Protein AF-A0A7C5D4U1-F1 (afdb_monomer_lite)

pLDDT: mean 77.28, std 17.02, range [39.75, 97.81]

Structure (mmCIF, N/CA/C/O backbone):
data_AF-A0A7C5D4U1-F1
#
_entry.id   AF-A0A7C5D4U1-F1
#
loop_
_atom_site.group_PDB
_atom_site.id
_atom_site.type_symbol
_atom_site.label_atom_id
_atom_site.label_alt_id
_atom_site.label_comp_id
_atom_site.label_asym_id
_atom_site.label_entity_id
_atom_site.label_seq_id
_atom_site.pdbx_PDB_ins_code
_atom_site.Cartn_x
_atom_site.Cartn_y
_atom_site.Cartn_z
_atom_site.occupancy
_atom_site.B_iso_or_equiv
_atom_site.auth_seq_id
_atom_site.auth_comp_id
_atom_site.auth_asym_id
_atom_site.auth_atom_id
_atom_site.pdbx_PDB_model_num
ATOM 1 N N . MET A 1 1 ? 43.099 53.009 41.467 1.00 44.59 1 MET A N 1
ATOM 2 C CA . MET A 1 1 ? 42.660 52.939 40.054 1.00 44.59 1 MET A CA 1
ATOM 3 C C . MET A 1 1 ? 41.703 51.767 39.925 1.00 44.59 1 MET A C 1
ATOM 5 O O . MET A 1 1 ? 42.123 50.622 40.039 1.00 44.59 1 MET A O 1
ATOM 9 N N . ASN A 1 2 ? 40.409 52.071 39.836 1.00 39.75 2 ASN A N 1
ATOM 10 C CA . ASN A 1 2 ? 39.321 51.109 39.999 1.00 39.75 2 ASN A CA 1
ATOM 11 C C . ASN A 1 2 ? 39.020 50.381 38.684 1.00 39.75 2 ASN A C 1
ATOM 13 O O . ASN A 1 2 ? 38.924 51.000 37.628 1.00 39.75 2 ASN A O 1
ATOM 17 N N . LYS A 1 3 ? 38.881 49.056 38.777 1.00 56.94 3 LYS A N 1
ATOM 18 C CA . LYS A 1 3 ? 38.522 48.146 37.686 1.00 56.94 3 LYS A CA 1
ATOM 19 C C . LYS A 1 3 ? 37.009 48.209 37.466 1.00 56.94 3 LYS A C 1
ATOM 21 O O . LYS A 1 3 ? 36.261 47.941 38.400 1.00 56.94 3 LYS A O 1
ATOM 26 N N . ILE A 1 4 ? 36.562 48.508 36.247 1.00 56.12 4 ILE A N 1
ATOM 27 C CA . ILE A 1 4 ? 35.160 48.328 35.847 1.00 56.12 4 ILE A CA 1
ATOM 28 C C . ILE A 1 4 ? 35.129 47.302 34.721 1.00 56.12 4 ILE A C 1
ATOM 30 O O . ILE A 1 4 ? 35.433 47.581 33.564 1.00 56.12 4 ILE A O 1
ATOM 34 N N . VAL A 1 5 ? 34.794 46.085 35.129 1.00 56.16 5 VAL A N 1
ATOM 35 C CA . VAL A 1 5 ? 34.468 44.941 34.290 1.00 56.16 5 VAL A CA 1
ATOM 36 C C . VAL A 1 5 ? 33.067 45.171 33.718 1.00 56.16 5 VAL A C 1
ATOM 38 O O . VAL A 1 5 ? 32.127 45.385 34.479 1.00 56.16 5 VAL A O 1
ATOM 41 N N . LYS A 1 6 ? 32.911 45.128 32.392 1.00 63.81 6 LYS A N 1
ATOM 42 C CA . LYS A 1 6 ? 31.601 45.1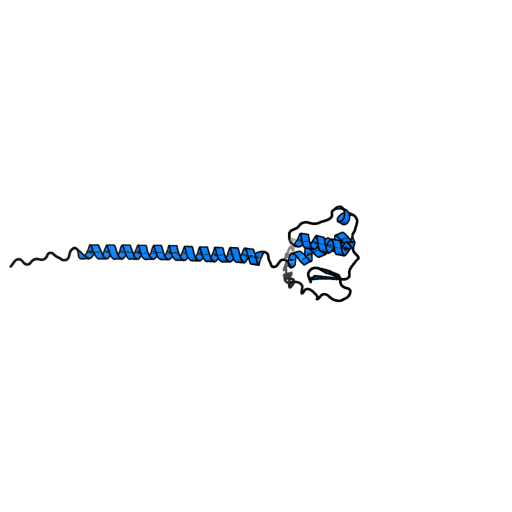67 31.726 1.00 63.81 6 LYS A CA 1
ATOM 43 C C . LYS A 1 6 ? 31.265 43.769 31.204 1.00 63.81 6 LYS A C 1
ATOM 45 O O . LYS A 1 6 ? 31.684 43.400 30.114 1.00 63.81 6 LYS A O 1
ATOM 50 N N . TYR A 1 7 ? 30.529 43.002 32.005 1.00 61.81 7 TYR A N 1
ATOM 51 C CA . TYR A 1 7 ? 29.745 41.850 31.552 1.00 6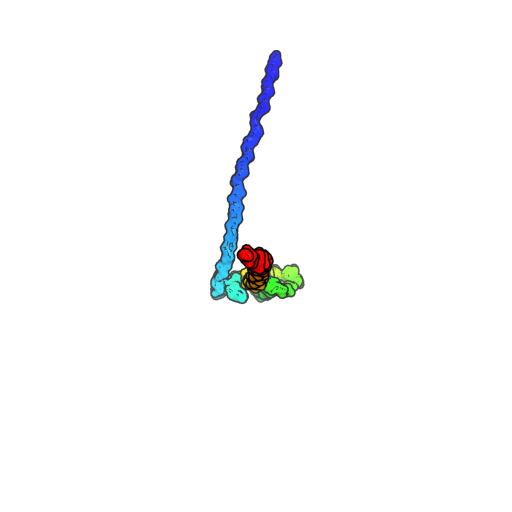1.81 7 TYR A CA 1
ATOM 52 C C . TYR A 1 7 ? 28.281 42.273 31.504 1.00 61.81 7 TYR A C 1
ATOM 54 O O . TYR A 1 7 ? 27.787 42.809 32.492 1.00 61.81 7 TYR A O 1
ATOM 62 N N . THR A 1 8 ? 27.627 42.076 30.362 1.00 52.94 8 THR A N 1
ATOM 63 C CA . THR A 1 8 ? 26.169 42.076 30.089 1.00 52.94 8 THR A CA 1
ATOM 64 C C . THR A 1 8 ? 26.061 42.133 28.554 1.00 52.94 8 THR A C 1
ATOM 66 O O . THR A 1 8 ? 26.739 42.940 27.936 1.00 52.94 8 THR A O 1
ATOM 69 N N . LEU A 1 9 ? 25.354 41.276 27.823 1.00 52.66 9 LEU A N 1
ATOM 70 C CA . LEU A 1 9 ? 24.079 40.627 28.081 1.00 52.66 9 LEU A CA 1
ATOM 71 C C . LEU A 1 9 ? 23.988 39.320 27.274 1.00 52.66 9 LEU A C 1
ATOM 73 O O . LEU A 1 9 ? 24.286 39.283 26.082 1.00 52.66 9 LEU A O 1
ATOM 77 N N . PHE A 1 10 ? 23.528 38.271 27.947 1.00 53.69 10 PHE A N 1
ATOM 78 C CA . PHE A 1 10 ? 22.986 37.059 27.346 1.00 53.69 10 PHE A CA 1
ATOM 79 C C . PHE A 1 10 ? 21.555 37.302 26.833 1.00 53.69 10 PHE A C 1
ATOM 81 O O . PHE A 1 10 ? 20.796 38.050 27.441 1.00 53.69 10 PHE A O 1
ATOM 88 N N . SER A 1 11 ? 21.186 36.507 25.823 1.00 57.00 11 SER A N 1
ATOM 89 C CA . SER A 1 11 ? 19.834 36.008 25.522 1.00 57.00 11 SER A CA 1
ATOM 90 C C . SER A 1 11 ? 18.856 36.907 24.755 1.00 57.00 11 SER A C 1
ATOM 92 O O . SER A 1 11 ? 18.118 37.698 25.333 1.00 57.00 11 SER A O 1
ATOM 94 N N . VAL A 1 12 ? 18.726 36.623 23.453 1.00 55.91 12 VAL A N 1
ATOM 95 C CA . VAL A 1 12 ? 17.414 36.564 22.790 1.00 55.91 12 VAL A CA 1
ATOM 96 C C . VAL A 1 12 ? 17.363 35.275 21.965 1.00 55.91 12 VAL A C 1
ATOM 98 O O . VAL A 1 12 ? 17.736 35.242 20.797 1.00 55.91 12 VAL A O 1
ATOM 101 N N . ILE A 1 13 ? 16.924 34.188 22.598 1.00 64.75 13 ILE A N 1
ATOM 102 C CA . ILE A 1 13 ? 16.353 33.038 21.893 1.00 64.75 13 ILE A CA 1
ATOM 103 C C . ILE A 1 13 ? 14.841 33.265 21.896 1.00 64.75 13 ILE A C 1
ATOM 105 O O . ILE A 1 13 ? 14.199 33.110 22.930 1.00 64.75 13 ILE A O 1
ATOM 109 N N . ALA A 1 14 ? 14.270 33.629 20.750 1.00 60.28 14 ALA A N 1
ATOM 110 C CA . ALA A 1 14 ? 12.829 33.569 20.527 1.00 60.28 14 ALA A CA 1
ATOM 111 C C . ALA A 1 14 ? 12.572 32.639 19.339 1.00 60.28 14 ALA A C 1
ATOM 113 O O . ALA A 1 14 ? 12.667 33.008 18.171 1.00 60.28 14 ALA A O 1
ATOM 114 N N . ILE A 1 15 ? 12.320 31.382 19.691 1.00 64.12 15 ILE A N 1
ATOM 115 C CA . ILE A 1 15 ? 11.919 30.288 18.815 1.00 64.12 15 ILE A CA 1
ATOM 116 C C . ILE A 1 15 ? 10.597 30.676 18.150 1.00 64.12 15 ILE A C 1
ATOM 118 O O . ILE A 1 15 ? 9.583 30.860 18.816 1.00 64.12 15 ILE A O 1
ATOM 122 N N . SER A 1 16 ? 10.589 30.796 16.828 1.00 59.12 16 SER A N 1
ATOM 123 C CA . SER A 1 16 ? 9.358 30.875 16.041 1.00 59.12 16 SER A CA 1
ATOM 124 C C . SER A 1 16 ? 9.537 30.081 14.763 1.00 59.12 16 SER A C 1
ATOM 126 O O . SER A 1 16 ? 9.724 30.621 13.680 1.00 59.12 16 SER A O 1
ATOM 128 N N . VAL A 1 17 ? 9.479 28.759 14.905 1.00 62.19 17 VAL A N 1
ATOM 129 C CA . VAL A 1 17 ? 9.204 27.869 13.778 1.00 62.19 17 VAL A CA 1
ATOM 130 C C . VAL A 1 17 ? 8.077 26.934 14.198 1.00 62.19 17 VAL A C 1
ATOM 132 O O . VAL A 1 17 ? 8.263 25.736 14.387 1.00 62.19 17 VAL A O 1
ATOM 135 N N . ILE A 1 18 ? 6.876 27.494 14.376 1.00 66.00 18 ILE A N 1
ATOM 136 C CA . ILE A 1 18 ? 5.645 26.695 14.347 1.00 66.00 18 ILE A CA 1
ATOM 137 C C . ILE A 1 18 ? 5.422 26.326 12.876 1.00 66.00 18 ILE A C 1
ATOM 139 O O . ILE A 1 18 ? 4.605 26.907 12.167 1.00 66.00 18 ILE A O 1
ATOM 143 N N . GLY A 1 19 ? 6.228 25.383 12.389 1.00 63.28 19 GLY A N 1
ATOM 144 C CA . GLY A 1 19 ? 5.985 24.687 11.138 1.00 63.28 19 GLY A CA 1
ATOM 145 C C . GLY A 1 19 ? 4.800 23.757 11.345 1.00 63.28 19 GLY A C 1
ATOM 146 O O . GLY A 1 19 ? 4.972 22.586 11.679 1.00 63.28 19 GLY A O 1
ATOM 147 N N . GLY A 1 20 ? 3.588 24.290 11.195 1.00 60.12 20 GLY A N 1
ATOM 148 C CA . GLY A 1 20 ? 2.377 23.484 11.160 1.00 60.12 20 GLY A CA 1
ATOM 149 C C . GLY A 1 20 ? 2.485 22.468 10.026 1.00 60.12 20 GLY A C 1
ATOM 150 O O . GLY A 1 20 ? 2.482 22.833 8.850 1.00 60.12 20 GLY A O 1
ATOM 151 N N . CYS A 1 21 ? 2.594 21.184 10.369 1.00 67.38 21 CYS A N 1
ATOM 152 C CA . CYS A 1 21 ? 2.459 20.105 9.402 1.00 67.38 21 CYS A CA 1
ATOM 153 C C . CYS A 1 21 ? 1.031 20.153 8.846 1.00 67.38 21 CYS A C 1
ATOM 155 O O . CYS A 1 21 ? 0.093 19.668 9.479 1.00 67.38 21 CYS A O 1
ATOM 157 N N . SER A 1 22 ? 0.858 20.760 7.669 1.00 60.94 22 SER A N 1
ATOM 158 C CA . SER A 1 22 ? -0.387 20.657 6.911 1.00 60.94 22 SER A CA 1
ATOM 159 C C . SER A 1 22 ? -0.663 19.175 6.684 1.00 60.94 22 SER A C 1
ATOM 161 O O . SER A 1 22 ? 0.136 18.481 6.046 1.00 60.94 22 SER A O 1
ATOM 163 N N . ARG A 1 23 ? -1.767 18.669 7.250 1.00 53.03 23 ARG A N 1
ATOM 164 C CA . ARG A 1 23 ? -2.253 17.317 6.967 1.00 53.03 23 ARG A CA 1
ATOM 165 C C . ARG A 1 23 ? -2.393 17.224 5.452 1.00 53.03 23 ARG A C 1
ATOM 167 O O . ARG A 1 23 ? -3.184 17.961 4.872 1.00 53.03 23 ARG A O 1
ATOM 174 N N . ARG A 1 24 ? -1.582 16.374 4.811 1.00 53.88 24 ARG A N 1
ATOM 175 C CA . ARG A 1 24 ? -1.707 16.090 3.380 1.00 53.88 24 ARG A CA 1
ATOM 176 C C . ARG A 1 24 ? -3.117 15.560 3.168 1.00 53.88 24 ARG A C 1
ATOM 178 O O . ARG A 1 24 ? -3.410 14.435 3.567 1.00 53.88 24 ARG A O 1
ATOM 185 N N . SER A 1 25 ? -3.979 16.401 2.607 1.00 51.22 25 SER A N 1
ATOM 186 C CA . SER A 1 25 ? -5.297 16.029 2.116 1.00 51.22 25 SER A CA 1
ATOM 187 C C . SER A 1 25 ? -5.132 14.747 1.312 1.00 51.22 25 SER A C 1
ATOM 189 O O . SER A 1 25 ? -4.282 14.698 0.417 1.00 51.22 25 SER A O 1
ATOM 191 N N . GLY A 1 26 ? -5.861 13.700 1.711 1.00 49.66 26 GLY A N 1
ATOM 192 C CA . GLY A 1 26 ? -5.813 12.383 1.088 1.00 49.66 26 GLY A CA 1
ATOM 193 C C . GLY A 1 26 ? -5.817 12.545 -0.423 1.00 49.66 26 GLY A C 1
ATOM 194 O O . GLY A 1 26 ? -6.683 13.231 -0.967 1.00 49.66 26 GLY A O 1
ATOM 195 N N . GLY A 1 27 ? -4.766 12.021 -1.057 1.00 52.59 27 GLY A N 1
ATOM 196 C CA . GLY A 1 27 ? -4.470 12.271 -2.457 1.00 52.59 27 GLY A CA 1
ATOM 197 C C . GLY A 1 27 ? -5.694 11.963 -3.300 1.00 52.59 27 GLY A C 1
ATOM 198 O O . GLY A 1 27 ? -6.100 10.808 -3.397 1.00 52.59 27 GLY A O 1
ATOM 199 N N . LEU A 1 28 ? -6.270 13.010 -3.888 1.00 54.22 28 LEU A N 1
ATOM 200 C CA . LEU A 1 28 ? -7.308 12.892 -4.893 1.00 54.22 28 LEU A CA 1
ATOM 201 C C . LEU A 1 28 ? -6.718 12.007 -5.994 1.00 54.22 28 LEU A C 1
ATOM 203 O O . LEU A 1 28 ? -5.773 12.413 -6.675 1.00 54.22 28 LEU A O 1
ATOM 207 N N . SER A 1 29 ? -7.178 10.760 -6.089 1.00 63.28 29 SER A N 1
ATOM 208 C CA . SER A 1 29 ? -6.710 9.813 -7.092 1.00 63.28 29 SER A CA 1
ATOM 209 C C . SER A 1 29 ? -6.977 10.442 -8.449 1.00 63.28 29 SER A C 1
ATOM 211 O O . SER A 1 29 ? -8.124 10.535 -8.883 1.00 63.28 29 SER A O 1
ATOM 213 N N . THR A 1 30 ? -5.919 10.930 -9.100 1.00 74.62 30 THR A N 1
ATOM 214 C CA . THR A 1 30 ? -6.017 11.450 -10.460 1.00 74.62 30 THR A CA 1
ATOM 215 C C . THR A 1 30 ? -6.711 10.385 -11.304 1.00 74.62 30 THR A C 1
ATOM 217 O O . THR A 1 30 ? -6.312 9.216 -11.221 1.00 74.62 30 THR A O 1
ATOM 220 N N . PRO A 1 31 ? -7.753 10.742 -12.075 1.00 83.81 31 PRO A N 1
ATOM 221 C CA . PRO A 1 31 ? -8.485 9.767 -12.862 1.00 83.81 31 PRO A CA 1
ATOM 222 C C . PRO A 1 31 ? -7.535 9.015 -13.798 1.00 83.81 31 PRO A C 1
ATOM 224 O O . PRO A 1 31 ? -6.489 9.525 -14.213 1.00 83.81 31 PRO A O 1
ATOM 227 N N . CYS A 1 32 ? -7.892 7.773 -14.110 1.00 89.62 32 CYS A N 1
ATOM 228 C CA . CYS A 1 32 ? -7.153 6.974 -15.074 1.00 89.62 32 CYS A CA 1
ATOM 229 C C . CYS A 1 32 ? -7.274 7.600 -16.462 1.00 89.62 32 CYS A C 1
ATOM 231 O O . CYS A 1 32 ? -8.354 7.623 -17.044 1.00 89.62 32 CYS A O 1
ATOM 233 N N . GLN A 1 33 ? -6.159 8.128 -16.963 1.00 88.50 33 GLN A N 1
ATOM 234 C CA . GLN A 1 33 ? -6.066 8.754 -18.278 1.00 88.50 33 GLN A CA 1
ATOM 235 C C . GLN A 1 33 ? -5.407 7.799 -19.288 1.00 88.50 33 GLN A C 1
ATOM 237 O O . GLN A 1 33 ? -4.579 6.972 -18.891 1.00 88.50 33 GLN A O 1
ATOM 242 N N . PRO A 1 34 ? -5.729 7.913 -20.591 1.00 87.50 34 PRO A N 1
ATOM 243 C CA . PRO A 1 34 ? -5.018 7.194 -21.647 1.00 87.50 34 PRO A CA 1
ATOM 244 C C . PRO A 1 34 ? -3.500 7.429 -21.575 1.00 87.50 34 PRO A C 1
ATOM 246 O O . PRO A 1 34 ? -3.054 8.551 -21.349 1.00 87.50 34 PRO A O 1
ATOM 249 N N . GLY A 1 35 ? -2.704 6.370 -21.752 1.00 85.81 35 GLY A N 1
ATOM 250 C CA . GLY A 1 35 ? -1.234 6.424 -21.668 1.00 85.81 35 GLY A CA 1
ATOM 251 C C . GLY A 1 35 ? -0.650 6.313 -20.252 1.00 85.81 35 GLY A C 1
ATOM 252 O O . GLY A 1 35 ? 0.567 6.208 -20.103 1.00 85.81 35 GLY A O 1
ATOM 253 N N . MET A 1 36 ? -1.490 6.278 -19.214 1.00 90.50 36 MET A N 1
ATOM 254 C CA . MET A 1 36 ? -1.070 6.028 -17.833 1.00 90.50 36 MET A CA 1
ATOM 255 C C . MET A 1 36 ? -1.312 4.568 -17.440 1.00 90.50 36 MET A C 1
ATOM 257 O O . MET A 1 36 ? -2.277 3.940 -17.876 1.00 90.50 36 MET A O 1
ATOM 261 N N . TYR A 1 37 ? -0.457 4.029 -16.574 1.00 94.31 37 TYR A N 1
ATOM 262 C CA . TYR A 1 37 ? -0.678 2.736 -15.947 1.00 94.31 37 TYR A CA 1
ATOM 263 C C . TYR A 1 37 ? -1.629 2.880 -14.763 1.00 94.31 37 TYR A C 1
ATOM 265 O O . TYR A 1 37 ? -1.374 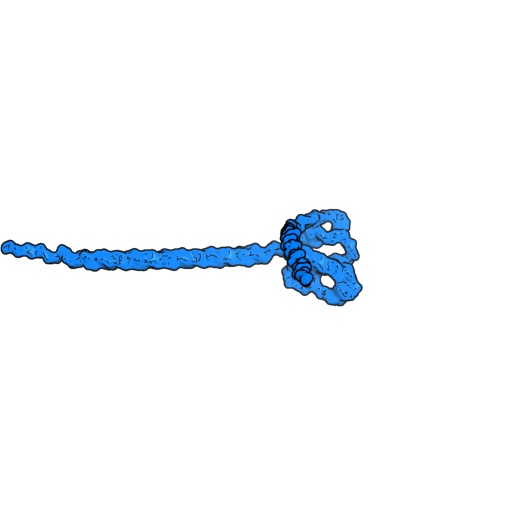3.621 -13.807 1.00 94.31 37 TYR A O 1
ATOM 273 N N . CYS A 1 38 ? -2.718 2.124 -14.825 1.00 93.31 38 CYS A N 1
ATOM 274 C CA . CYS A 1 38 ? -3.720 2.075 -13.781 1.00 93.31 38 CYS A CA 1
ATOM 275 C C . CYS A 1 38 ? -3.889 0.667 -13.234 1.00 93.31 38 CYS A C 1
ATOM 277 O O . CYS A 1 38 ? -4.010 -0.299 -13.983 1.00 93.31 38 CYS A O 1
ATOM 279 N N . TYR A 1 39 ? -3.975 0.572 -11.911 1.00 93.12 39 TYR A N 1
ATOM 280 C CA . TYR A 1 39 ? -4.266 -0.672 -11.213 1.00 93.12 39 TYR A CA 1
ATOM 281 C C . TYR A 1 39 ? -5.247 -0.390 -10.074 1.00 93.12 39 TYR A C 1
ATOM 283 O O . TYR A 1 39 ? -5.068 0.572 -9.334 1.00 93.12 39 TYR A O 1
ATOM 291 N N . LYS A 1 40 ? -6.331 -1.174 -9.977 1.00 89.31 40 LYS A N 1
ATOM 292 C CA . LYS A 1 40 ? -7.422 -0.974 -8.998 1.00 89.31 40 LYS A CA 1
ATOM 293 C C . LYS A 1 40 ? -7.969 0.465 -8.944 1.00 89.31 40 LYS A C 1
ATOM 295 O O . LYS A 1 40 ? -8.226 1.000 -7.876 1.00 89.31 40 LYS A O 1
ATOM 300 N N . LYS A 1 41 ? -8.161 1.099 -10.110 1.00 88.12 41 LYS A N 1
ATOM 301 C CA . LYS A 1 41 ? -8.617 2.504 -10.250 1.00 88.12 41 LYS A CA 1
ATOM 302 C C . LYS A 1 41 ? -7.653 3.554 -9.658 1.00 88.12 41 LYS A C 1
ATOM 304 O O . LYS A 1 41 ? -8.017 4.722 -9.557 1.00 88.12 41 LYS A O 1
ATOM 309 N N . ILE A 1 42 ? -6.422 3.169 -9.315 1.00 88.56 42 ILE A N 1
ATOM 310 C CA . ILE A 1 42 ? -5.349 4.080 -8.910 1.00 88.56 42 ILE A CA 1
ATOM 311 C C . ILE A 1 42 ? -4.451 4.350 -10.111 1.00 88.56 42 ILE A C 1
ATOM 313 O O . ILE A 1 42 ? -3.976 3.420 -10.765 1.00 88.56 42 ILE A O 1
ATOM 317 N N . ASN A 1 43 ? -4.172 5.627 -10.360 1.00 92.38 43 ASN A N 1
ATOM 318 C CA . ASN A 1 43 ? -3.209 6.062 -11.361 1.00 92.38 43 ASN A CA 1
ATOM 319 C C . ASN A 1 43 ? -1.776 6.028 -10.792 1.00 92.38 43 ASN A C 1
ATOM 321 O O . ASN A 1 43 ? -1.467 6.679 -9.783 1.00 92.38 43 ASN A O 1
ATOM 325 N N . PHE A 1 44 ? -0.895 5.269 -11.446 1.00 92.50 44 PHE A N 1
ATOM 326 C CA . PHE A 1 44 ? 0.520 5.106 -11.091 1.00 92.50 44 PHE A CA 1
ATOM 327 C C . PHE A 1 44 ? 1.473 5.939 -11.963 1.00 92.50 44 PHE A C 1
ATOM 329 O O . PHE A 1 44 ? 2.684 5.885 -11.754 1.00 92.50 44 PHE A O 1
ATOM 336 N N . GLY A 1 45 ? 0.939 6.761 -12.868 1.00 91.94 45 GLY A N 1
ATOM 337 C CA . GLY A 1 45 ? 1.696 7.537 -13.848 1.00 91.94 45 GLY A CA 1
ATOM 338 C C . GLY A 1 45 ? 1.989 6.730 -15.112 1.00 91.94 45 GLY A C 1
ATOM 339 O O . GLY A 1 45 ? 1.362 5.704 -15.360 1.00 91.94 45 GLY A O 1
ATOM 340 N N . ALA A 1 46 ? 2.938 7.187 -15.925 1.00 91.25 46 ALA A N 1
ATOM 341 C CA . ALA A 1 46 ? 3.331 6.484 -17.144 1.00 91.25 46 ALA A CA 1
ATOM 342 C C . ALA A 1 46 ? 3.891 5.082 -16.827 1.00 91.25 46 ALA A C 1
ATOM 344 O O . ALA A 1 46 ? 4.668 4.920 -15.880 1.00 91.25 46 ALA A O 1
ATOM 345 N N . SER A 1 47 ? 3.520 4.073 -17.627 1.00 86.44 47 SER A N 1
ATOM 346 C CA . SER A 1 47 ? 4.112 2.735 -17.497 1.00 86.44 47 SER A CA 1
ATOM 347 C C . SER A 1 47 ? 5.608 2.795 -17.806 1.00 86.44 47 SER A C 1
ATOM 349 O O . SER A 1 47 ? 6.018 3.341 -18.830 1.00 86.44 47 SER A O 1
ATOM 351 N N . LYS A 1 48 ? 6.426 2.198 -16.935 1.00 92.00 48 LYS A N 1
ATOM 352 C CA . LYS A 1 48 ? 7.873 2.014 -17.148 1.00 92.00 48 LYS A CA 1
ATOM 353 C C . LYS A 1 48 ? 8.207 0.605 -17.660 1.00 92.00 48 LYS A C 1
ATOM 355 O O . LYS A 1 48 ? 9.340 0.149 -17.536 1.00 92.00 48 LYS A O 1
ATOM 360 N N . GLY A 1 49 ? 7.211 -0.103 -18.199 1.00 94.94 49 GLY A N 1
ATOM 361 C CA . GLY A 1 49 ? 7.332 -1.465 -18.718 1.00 94.94 49 GLY A CA 1
ATOM 362 C C . GLY A 1 49 ? 6.793 -2.543 -17.772 1.00 94.94 49 GLY A C 1
ATOM 363 O O . GLY A 1 49 ? 6.446 -2.287 -16.619 1.00 94.94 49 GLY A O 1
ATOM 364 N N . LYS A 1 50 ? 6.751 -3.788 -18.267 1.00 96.75 50 LYS A N 1
ATOM 365 C CA . LYS A 1 50 ? 6.094 -4.931 -17.598 1.00 96.75 50 LYS A CA 1
ATOM 366 C C . LYS A 1 50 ? 6.588 -5.184 -16.173 1.00 96.75 50 LYS A C 1
ATOM 368 O O . LYS A 1 50 ? 5.801 -5.566 -15.311 1.00 96.75 50 LYS A O 1
ATOM 373 N N . SER A 1 51 ? 7.877 -4.964 -15.932 1.00 97.38 51 SER A N 1
ATOM 374 C CA . SER A 1 51 ? 8.486 -5.159 -14.617 1.00 97.38 51 SER A CA 1
ATOM 375 C C . SER A 1 51 ? 7.971 -4.159 -13.579 1.00 97.38 51 SER A C 1
ATOM 377 O O . SER A 1 51 ? 7.594 -4.544 -12.475 1.00 97.38 51 SER A O 1
ATOM 379 N N . PHE A 1 52 ? 7.832 -2.886 -13.966 1.00 97.38 52 PHE A N 1
ATOM 380 C CA . PHE A 1 52 ? 7.210 -1.865 -13.123 1.00 97.38 52 PHE A CA 1
ATOM 381 C C . PHE A 1 52 ? 5.756 -2.204 -12.806 1.00 97.38 52 PHE A C 1
ATOM 383 O O . PHE A 1 52 ? 5.340 -2.142 -11.653 1.00 97.38 52 PHE A O 1
ATOM 390 N N . GLU A 1 53 ? 4.989 -2.612 -13.816 1.00 97.00 53 GLU A N 1
ATOM 391 C CA . GLU A 1 53 ? 3.587 -2.993 -13.641 1.00 97.00 53 GLU A CA 1
ATOM 392 C C . GLU A 1 53 ? 3.426 -4.190 -12.699 1.00 97.00 53 GLU A C 1
ATOM 394 O O . GLU A 1 53 ? 2.520 -4.199 -11.862 1.00 97.00 53 GLU A O 1
ATOM 399 N N . GLN A 1 54 ? 4.319 -5.180 -12.810 1.00 97.50 54 GLN A N 1
ATOM 400 C CA . GLN A 1 54 ? 4.376 -6.324 -11.905 1.00 97.50 54 GLN A CA 1
ATOM 401 C C . GLN A 1 54 ? 4.723 -5.887 -10.481 1.00 97.50 54 GLN A C 1
ATOM 403 O O . GLN A 1 54 ? 4.005 -6.251 -9.551 1.00 97.50 54 GLN A O 1
ATOM 408 N N . GLY A 1 55 ? 5.739 -5.035 -10.329 1.00 97.50 55 GLY A N 1
ATOM 409 C CA . GLY A 1 55 ? 6.081 -4.409 -9.057 1.00 97.50 55 GLY A CA 1
ATOM 410 C C . GLY A 1 55 ? 4.869 -3.730 -8.427 1.00 97.50 55 GLY A C 1
ATOM 411 O O . GLY A 1 55 ? 4.542 -4.017 -7.283 1.00 97.50 55 GLY A O 1
ATOM 412 N N . VAL A 1 56 ? 4.130 -2.905 -9.176 1.00 97.19 56 VAL A N 1
ATOM 413 C CA . VAL A 1 56 ? 2.916 -2.236 -8.674 1.00 97.19 56 VAL A CA 1
ATOM 414 C C . VAL A 1 56 ? 1.867 -3.237 -8.189 1.00 97.19 56 VAL A C 1
ATOM 416 O O . VAL A 1 56 ? 1.313 -3.046 -7.107 1.00 97.19 56 VAL A O 1
ATOM 419 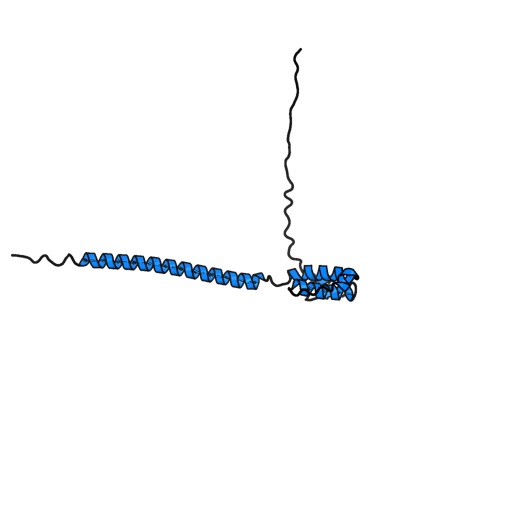N N . ARG A 1 57 ? 1.595 -4.306 -8.949 1.00 96.69 57 ARG A N 1
ATOM 420 C CA . ARG A 1 57 ? 0.613 -5.331 -8.548 1.00 96.69 57 ARG A CA 1
ATOM 421 C C . ARG A 1 57 ? 1.003 -5.998 -7.233 1.00 96.69 57 ARG A C 1
ATOM 423 O O . ARG A 1 57 ? 0.163 -6.127 -6.342 1.00 96.69 57 ARG A O 1
ATOM 430 N N . ASP A 1 58 ? 2.267 -6.378 -7.113 1.00 97.25 58 ASP A N 1
ATOM 431 C CA . ASP A 1 58 ? 2.824 -7.048 -5.940 1.00 97.25 58 ASP A CA 1
ATOM 432 C C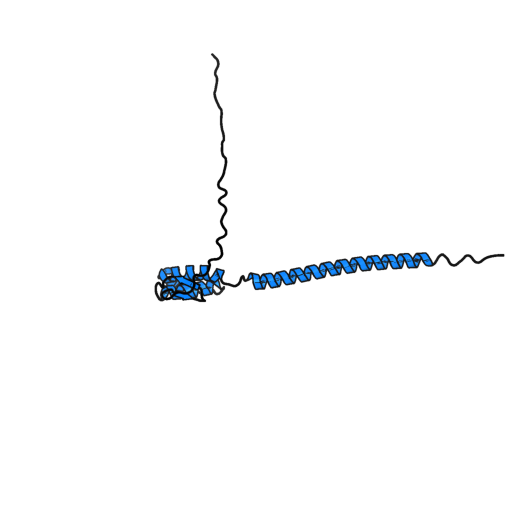 . ASP A 1 58 ? 2.907 -6.117 -4.721 1.00 97.25 58 ASP A C 1
ATOM 434 O O . ASP A 1 58 ? 2.582 -6.497 -3.592 1.00 97.25 58 ASP A O 1
ATOM 438 N N . GLY A 1 59 ? 3.283 -4.861 -4.950 1.00 96.38 59 GLY A N 1
ATOM 439 C CA . GLY A 1 59 ? 3.257 -3.814 -3.939 1.00 96.38 59 GLY A CA 1
ATOM 440 C C . GLY A 1 59 ? 1.845 -3.597 -3.410 1.00 96.38 59 GLY A C 1
ATOM 441 O O . GLY A 1 59 ? 1.641 -3.550 -2.201 1.00 96.38 59 GLY A O 1
ATOM 442 N N . CYS A 1 60 ? 0.849 -3.532 -4.295 1.00 94.81 60 CYS A N 1
ATOM 443 C CA . CYS A 1 60 ? -0.538 -3.339 -3.892 1.00 94.81 60 CYS A CA 1
ATOM 444 C C . CYS A 1 60 ? -1.114 -4.503 -3.091 1.00 94.81 60 CYS A C 1
ATOM 446 O O . CYS A 1 60 ? -1.727 -4.256 -2.059 1.00 94.81 60 CYS A O 1
ATOM 448 N N . LYS A 1 61 ? -0.860 -5.753 -3.497 1.00 93.19 61 LYS A N 1
ATOM 449 C CA . LYS A 1 61 ? -1.217 -6.931 -2.686 1.00 93.19 61 LYS A CA 1
ATOM 450 C C . LYS A 1 61 ? -0.602 -6.855 -1.287 1.00 93.19 61 LYS A C 1
ATOM 452 O O . LYS A 1 61 ? -1.283 -7.116 -0.301 1.00 93.19 61 LYS A O 1
ATOM 457 N N . THR A 1 62 ? 0.652 -6.404 -1.203 1.00 93.38 62 THR A N 1
ATOM 458 C CA . THR A 1 62 ? 1.332 -6.202 0.084 1.00 93.38 62 THR A CA 1
ATOM 459 C C . THR A 1 62 ? 0.671 -5.097 0.905 1.00 93.38 62 THR A C 1
ATOM 461 O O . THR A 1 62 ? 0.498 -5.250 2.109 1.00 93.38 62 THR A O 1
ATOM 464 N N . GLY A 1 63 ? 0.253 -4.004 0.260 1.00 88.69 63 GLY A N 1
ATOM 465 C CA . GLY A 1 63 ? -0.487 -2.916 0.905 1.00 88.69 63 GLY A CA 1
ATOM 466 C C . GLY A 1 63 ? -1.854 -3.348 1.435 1.00 88.69 63 GLY A C 1
ATOM 467 O O . GLY A 1 63 ? -2.359 -2.721 2.356 1.00 88.69 63 GLY A O 1
ATOM 468 N N . GLU A 1 64 ? -2.408 -4.431 0.888 1.00 87.38 64 GLU A N 1
ATOM 469 C CA . GLU A 1 64 ? -3.671 -5.059 1.291 1.00 87.38 64 GLU A CA 1
ATOM 470 C C . GLU A 1 64 ? -3.497 -6.163 2.347 1.00 87.38 64 GLU A C 1
ATOM 472 O O . GLU A 1 64 ? -4.460 -6.836 2.698 1.00 87.38 64 GLU A O 1
ATOM 477 N N . GLY A 1 65 ? -2.275 -6.370 2.847 1.00 85.50 65 GLY A N 1
ATOM 478 C CA . GLY A 1 65 ? -1.969 -7.361 3.882 1.00 85.50 65 GLY A CA 1
ATOM 479 C C . GLY A 1 65 ? -1.420 -8.693 3.364 1.00 85.50 65 GLY A C 1
ATOM 480 O O . GLY A 1 65 ? -1.012 -9.530 4.166 1.00 85.50 65 GLY A O 1
ATOM 481 N N . VAL A 1 66 ? -1.326 -8.900 2.045 1.00 88.19 66 VAL A N 1
ATOM 482 C CA . VAL A 1 66 ? -0.743 -10.118 1.456 1.00 88.19 66 VAL A CA 1
ATOM 483 C C . VAL A 1 66 ? 0.661 -9.816 0.947 1.00 88.19 66 VAL A C 1
ATOM 485 O O . VAL A 1 66 ? 0.836 -9.287 -0.148 1.00 88.19 66 VAL A O 1
ATOM 488 N N . PHE A 1 67 ? 1.686 -10.144 1.735 1.00 89.12 67 PHE A N 1
ATOM 489 C CA . PHE A 1 67 ? 3.073 -9.875 1.352 1.00 89.12 67 PHE A CA 1
ATOM 490 C C . PHE A 1 67 ? 3.485 -10.683 0.112 1.00 89.12 67 PHE A C 1
ATOM 492 O O . PHE A 1 67 ? 3.611 -11.904 0.168 1.00 89.12 67 PHE A O 1
ATOM 499 N N . THR A 1 68 ? 3.729 -9.998 -1.008 1.00 91.62 68 THR A N 1
ATOM 500 C CA . THR A 1 68 ? 4.084 -10.632 -2.292 1.00 91.62 68 THR A CA 1
ATOM 501 C C . THR A 1 68 ? 5.290 -9.975 -2.958 1.00 91.62 68 THR A C 1
ATOM 503 O O . THR A 1 68 ? 5.274 -9.717 -4.156 1.00 91.62 68 THR A O 1
ATOM 506 N N . LYS A 1 69 ? 6.341 -9.650 -2.200 1.00 92.81 69 LYS A N 1
ATOM 507 C CA . LYS A 1 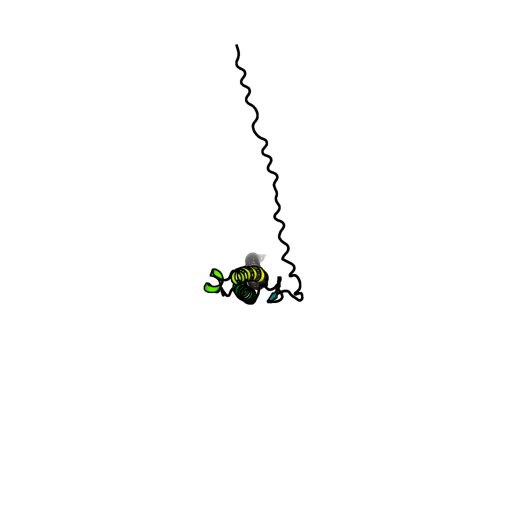69 ? 7.573 -9.087 -2.772 1.00 92.81 69 LYS A CA 1
ATOM 508 C C . LYS A 1 69 ? 8.445 -10.183 -3.391 1.00 92.81 69 LYS A C 1
ATOM 510 O O . LYS A 1 69 ? 8.903 -11.077 -2.685 1.00 92.81 69 LYS A O 1
ATOM 515 N N . ASP A 1 70 ? 8.754 -10.062 -4.677 1.00 94.31 70 ASP A N 1
ATOM 516 C CA . ASP A 1 70 ? 9.798 -10.856 -5.322 1.00 94.31 70 ASP A CA 1
ATOM 517 C C . ASP A 1 70 ? 11.175 -10.290 -4.945 1.00 94.31 70 ASP A C 1
ATOM 519 O O . ASP A 1 70 ? 11.602 -9.230 -5.417 1.00 94.31 70 ASP A O 1
ATOM 523 N N . TYR A 1 71 ? 11.878 -11.005 -4.067 1.00 94.19 71 TYR A N 1
ATOM 524 C CA . TYR A 1 71 ? 13.203 -10.612 -3.597 1.00 94.19 71 TYR A CA 1
ATOM 525 C C . TYR A 1 71 ? 14.247 -10.593 -4.716 1.00 94.19 71 TYR A C 1
ATOM 527 O O . TYR A 1 71 ? 15.076 -9.680 -4.737 1.00 94.19 71 TYR A O 1
ATOM 535 N N . TYR A 1 72 ? 14.182 -11.534 -5.662 1.00 95.94 72 TYR A N 1
ATOM 536 C CA . TYR A 1 72 ? 15.110 -11.604 -6.789 1.00 95.94 72 TYR A CA 1
ATOM 537 C C . TYR A 1 72 ? 14.971 -10.357 -7.661 1.00 95.94 72 TYR A C 1
ATOM 539 O O . TYR A 1 72 ? 15.957 -9.656 -7.906 1.00 95.94 72 TYR A O 1
ATOM 547 N N . SER A 1 73 ? 13.739 -10.051 -8.072 1.00 93.50 73 SER A N 1
ATOM 548 C CA . SER A 1 73 ? 13.450 -8.899 -8.927 1.00 93.50 73 SER A CA 1
ATOM 549 C C . SER A 1 73 ? 13.710 -7.585 -8.194 1.00 93.50 73 SER A C 1
ATOM 551 O O . SER A 1 73 ? 14.286 -6.666 -8.768 1.00 93.50 73 SER A O 1
ATOM 553 N N . SER A 1 74 ? 13.410 -7.509 -6.893 1.00 92.31 74 SER A N 1
ATOM 554 C CA . SER A 1 74 ? 13.654 -6.298 -6.100 1.00 92.31 74 SER A CA 1
ATOM 555 C C . SER A 1 74 ? 15.126 -5.911 -5.940 1.00 92.31 74 SER A C 1
ATOM 557 O O . SER A 1 74 ? 15.402 -4.747 -5.668 1.00 92.31 74 SER A O 1
ATOM 559 N N . GLY A 1 75 ? 16.057 -6.859 -6.093 1.00 93.31 75 GLY A N 1
ATOM 560 C CA . GLY A 1 75 ? 17.496 -6.594 -6.015 1.00 93.31 75 GLY A CA 1
ATOM 561 C C . GLY A 1 75 ? 18.162 -6.315 -7.364 1.00 93.31 75 GLY A C 1
ATOM 562 O O . GLY A 1 75 ? 19.278 -5.806 -7.386 1.00 93.31 75 GLY A O 1
ATOM 563 N N . ARG A 1 76 ? 17.514 -6.664 -8.484 1.00 95.75 76 ARG A N 1
ATOM 564 C CA . ARG A 1 76 ? 18.122 -6.609 -9.830 1.00 95.75 76 ARG A CA 1
ATOM 565 C C . ARG A 1 76 ? 17.409 -5.678 -10.792 1.00 95.75 76 ARG A C 1
ATOM 567 O O . ARG A 1 76 ? 18.031 -5.180 -11.724 1.00 95.75 76 ARG A O 1
ATOM 574 N N . ASP A 1 77 ? 16.118 -5.460 -10.585 1.00 97.31 77 ASP A N 1
ATOM 575 C CA . ASP A 1 77 ? 15.288 -4.662 -11.468 1.00 97.31 77 ASP A CA 1
ATOM 576 C C . ASP A 1 77 ? 14.751 -3.438 -10.724 1.00 97.31 77 ASP A C 1
ATOM 578 O O . ASP A 1 77 ? 13.824 -3.501 -9.909 1.00 97.31 77 ASP A O 1
ATOM 582 N N . LYS A 1 78 ? 15.339 -2.284 -11.048 1.00 96.69 78 LYS A N 1
ATOM 583 C CA . LYS A 1 78 ? 14.938 -1.001 -10.474 1.00 96.69 78 LYS A CA 1
ATOM 584 C C . LYS A 1 78 ? 13.478 -0.660 -10.793 1.00 96.69 78 LYS A C 1
ATOM 586 O O . LYS A 1 78 ? 12.801 -0.061 -9.962 1.00 96.69 78 LYS A O 1
ATOM 591 N N . ASN A 1 79 ? 12.972 -1.039 -11.966 1.00 97.06 79 ASN A N 1
ATOM 592 C CA . ASN A 1 79 ? 11.587 -0.768 -12.342 1.00 97.06 79 ASN A CA 1
ATOM 593 C C . ASN A 1 79 ? 10.623 -1.589 -11.484 1.00 97.06 79 ASN A C 1
ATOM 595 O O . ASN A 1 79 ? 9.638 -1.030 -11.001 1.00 97.06 79 ASN A O 1
ATOM 599 N N . TYR A 1 80 ? 10.933 -2.866 -11.229 1.00 97.81 80 TYR A N 1
ATOM 600 C CA . TYR A 1 80 ? 10.176 -3.682 -10.276 1.00 97.81 80 TYR A CA 1
ATOM 601 C C . TYR A 1 80 ? 10.162 -3.037 -8.889 1.00 97.81 80 TYR A C 1
ATOM 603 O O . TYR A 1 80 ? 9.099 -2.862 -8.295 1.00 97.81 80 TYR A O 1
ATOM 611 N N . GLN A 1 81 ? 11.335 -2.650 -8.383 1.00 97.38 81 GLN A N 1
ATOM 612 C CA . GLN A 1 81 ? 11.471 -2.050 -7.057 1.00 97.38 81 GLN A CA 1
ATOM 613 C C . GLN A 1 81 ? 10.678 -0.740 -6.931 1.00 97.38 81 GLN A C 1
ATOM 615 O O . GLN A 1 81 ? 9.911 -0.579 -5.979 1.00 97.38 81 GLN A O 1
ATOM 620 N N . ASP A 1 82 ? 10.824 0.172 -7.897 1.00 96.81 82 ASP A N 1
ATOM 621 C CA . ASP A 1 82 ? 10.082 1.437 -7.952 1.00 96.81 82 ASP A CA 1
ATOM 622 C C . ASP A 1 82 ? 8.565 1.174 -7.991 1.00 96.81 82 ASP A C 1
ATOM 624 O O . ASP A 1 82 ? 7.798 1.814 -7.267 1.00 96.81 82 ASP A O 1
ATOM 628 N N . GLY A 1 83 ? 8.135 0.212 -8.816 1.00 96.69 83 GLY A N 1
ATOM 629 C CA . GLY A 1 83 ? 6.739 -0.202 -8.928 1.00 96.69 83 GLY A CA 1
ATOM 630 C C . GLY A 1 83 ? 6.197 -0.757 -7.615 1.00 96.69 83 GLY A C 1
ATOM 631 O O . GLY A 1 83 ? 5.129 -0.343 -7.171 1.00 96.69 83 GLY A O 1
ATOM 632 N N . TRP A 1 84 ? 6.954 -1.631 -6.949 1.00 97.50 84 TRP A N 1
ATOM 633 C CA . TRP A 1 84 ? 6.572 -2.247 -5.679 1.00 97.50 84 TRP A CA 1
ATOM 634 C C . TRP A 1 84 ? 6.404 -1.224 -4.560 1.00 97.50 84 TRP A C 1
ATOM 636 O O . TRP A 1 84 ? 5.383 -1.229 -3.872 1.00 97.50 84 TRP A O 1
ATOM 646 N N . ILE A 1 85 ? 7.353 -0.296 -4.411 1.00 95.56 85 ILE A N 1
ATOM 647 C CA . ILE A 1 85 ? 7.277 0.764 -3.395 1.00 95.56 85 ILE A CA 1
ATOM 648 C C . ILE A 1 85 ? 6.053 1.651 -3.643 1.00 95.56 85 ILE A C 1
ATOM 650 O O . ILE A 1 85 ? 5.296 1.947 -2.713 1.00 95.56 85 ILE A O 1
ATOM 654 N N . LEU A 1 86 ? 5.838 2.058 -4.898 1.00 94.62 86 LEU A N 1
ATOM 655 C CA . LEU A 1 86 ? 4.727 2.930 -5.262 1.00 94.62 86 LEU A CA 1
ATOM 656 C C . LEU A 1 86 ? 3.371 2.229 -5.087 1.00 94.62 86 LEU A C 1
ATOM 658 O O . LEU A 1 86 ? 2.447 2.825 -4.531 1.00 94.62 86 LEU A O 1
ATOM 662 N N . GLY A 1 87 ? 3.273 0.967 -5.516 1.00 94.56 87 GLY A N 1
ATOM 663 C CA . GLY A 1 87 ? 2.122 0.087 -5.316 1.00 94.56 87 GLY A CA 1
ATOM 664 C C . GLY A 1 87 ? 1.759 -0.037 -3.842 1.00 94.56 87 GLY A C 1
ATOM 665 O O . GLY A 1 87 ? 0.648 0.308 -3.447 1.00 94.56 87 GLY A O 1
ATOM 666 N N . HIS A 1 88 ? 2.726 -0.435 -3.015 1.00 94.50 88 HIS A N 1
ATOM 667 C CA . HIS A 1 88 ? 2.546 -0.590 -1.573 1.00 94.50 88 HIS A CA 1
ATOM 668 C C . HIS A 1 88 ? 2.086 0.710 -0.910 1.00 94.50 88 HIS A C 1
ATOM 670 O O . HIS A 1 88 ? 1.119 0.709 -0.154 1.00 94.50 88 HIS A O 1
ATOM 676 N N . SER A 1 89 ? 2.722 1.840 -1.235 1.00 91.44 89 SER A N 1
ATOM 677 C CA . SER A 1 89 ? 2.377 3.132 -0.639 1.00 91.44 89 SER A CA 1
ATOM 678 C C . SER A 1 89 ? 0.970 3.611 -1.014 1.00 91.44 89 SER A C 1
ATOM 680 O O . SER A 1 89 ? 0.231 4.049 -0.132 1.00 91.44 89 SER A O 1
ATOM 682 N N . LYS A 1 90 ? 0.585 3.521 -2.296 1.00 89.88 90 LYS A N 1
ATOM 683 C CA . LYS A 1 90 ? -0.713 4.027 -2.770 1.00 89.88 90 LYS A CA 1
ATOM 684 C C . LYS A 1 90 ? -1.878 3.100 -2.427 1.00 89.88 90 LYS A C 1
ATOM 686 O O . LYS A 1 90 ? -2.929 3.588 -2.027 1.00 89.88 90 LYS A O 1
ATOM 691 N N . CYS A 1 91 ? -1.704 1.786 -2.549 1.00 89.06 91 CYS A N 1
ATOM 692 C CA . CYS A 1 91 ? -2.773 0.827 -2.267 1.00 89.06 91 CYS A CA 1
ATOM 693 C C . CYS A 1 91 ? -3.009 0.620 -0.766 1.00 89.06 91 CYS A C 1
ATOM 695 O O . CYS A 1 91 ? -4.150 0.410 -0.369 1.00 89.06 91 CYS A O 1
ATOM 697 N N . LYS A 1 92 ? -1.987 0.798 0.087 1.00 84.19 92 LYS A N 1
ATOM 698 C CA . LYS A 1 92 ? -2.171 0.805 1.550 1.00 84.19 92 LYS A CA 1
ATOM 699 C C . LYS A 1 92 ? -3.169 1.873 2.014 1.00 84.19 92 LYS A C 1
ATOM 701 O O . LYS A 1 92 ? -3.883 1.666 2.984 1.00 84.19 92 LYS A O 1
ATOM 706 N N . GLN A 1 93 ? -3.221 3.014 1.326 1.00 67.44 93 GLN A N 1
ATOM 707 C CA . GLN A 1 93 ? -4.139 4.113 1.651 1.00 67.44 93 GLN A CA 1
ATOM 708 C C . GLN A 1 93 ? -5.569 3.883 1.141 1.00 67.44 93 GLN A C 1
ATOM 710 O O . GLN A 1 93 ? -6.458 4.656 1.484 1.00 67.44 93 GLN A O 1
ATOM 715 N N . GLN A 1 94 ? -5.779 2.870 0.294 1.00 62.16 94 GLN A N 1
ATOM 716 C CA . GLN A 1 94 ? -7.072 2.561 -0.317 1.00 62.16 94 GLN A CA 1
ATOM 717 C C . GLN A 1 94 ? -7.748 1.324 0.251 1.00 62.16 94 GLN A C 1
ATOM 719 O O . GLN A 1 94 ? -8.875 1.031 -0.150 1.00 62.16 94 GLN A O 1
ATOM 724 N N . LEU A 1 95 ? -7.113 0.625 1.196 1.00 56.06 95 LEU A N 1
ATOM 725 C CA . LEU A 1 95 ? -7.901 -0.194 2.098 1.00 56.06 95 LEU A CA 1
ATOM 726 C C . LEU A 1 95 ? -8.957 0.748 2.694 1.00 56.06 95 LEU A C 1
ATOM 728 O O . LEU A 1 95 ? -8.561 1.752 3.299 1.00 56.06 95 LEU A O 1
ATOM 732 N N . PRO A 1 96 ? -10.271 0.514 2.465 1.00 51.28 96 PRO A N 1
ATOM 733 C CA . PRO A 1 96 ? -11.286 1.214 3.239 1.00 51.28 96 PRO A CA 1
ATOM 734 C C . PRO A 1 96 ? -10.839 0.994 4.664 1.00 51.28 96 PRO A C 1
ATOM 736 O O . PRO A 1 96 ? -10.595 -0.168 4.991 1.00 51.28 96 PRO A O 1
ATOM 739 N N . ASN A 1 97 ? -10.561 2.090 5.388 1.00 50.66 97 ASN A N 1
ATOM 740 C CA . ASN A 1 97 ? -9.894 2.053 6.685 1.00 50.66 97 ASN A CA 1
ATOM 741 C C . ASN A 1 97 ? -10.287 0.746 7.356 1.00 50.66 97 ASN A C 1
ATOM 743 O O . ASN A 1 97 ? -11.481 0.499 7.498 1.00 50.66 97 ASN A O 1
ATOM 747 N N . GLU A 1 98 ? -9.344 -0.129 7.683 1.00 48.78 98 GLU A N 1
ATOM 748 C CA . GLU A 1 98 ? -9.684 -1.338 8.442 1.00 48.78 98 GLU A CA 1
ATOM 749 C C . GLU A 1 98 ? -10.401 -0.937 9.755 1.00 48.78 98 GLU A C 1
ATOM 751 O O . GLU A 1 98 ? -11.188 -1.698 10.307 1.00 48.78 98 GLU A O 1
ATOM 756 N N . GLY A 1 99 ? -10.254 0.339 10.147 1.00 49.28 99 GLY A N 1
ATOM 757 C CA . GLY A 1 99 ? -11.124 1.087 11.049 1.00 49.28 99 GLY A CA 1
ATOM 758 C C . GLY A 1 99 ? -12.620 1.104 10.704 1.00 49.28 99 GLY A C 1
ATOM 759 O O . GLY A 1 99 ? -13.413 1.051 11.600 1.00 49.28 99 GLY A O 1
ATOM 760 N N . THR A 1 100 ? -13.134 1.053 9.484 1.00 54.06 100 THR A N 1
ATOM 761 C CA . THR A 1 100 ? -14.597 0.942 9.289 1.00 54.06 100 THR A CA 1
ATOM 762 C C . THR A 1 100 ? -15.169 -0.363 9.848 1.00 54.06 100 THR A C 1
ATOM 764 O O . THR A 1 100 ? -16.195 -0.313 10.508 1.00 54.06 100 THR A O 1
ATOM 767 N N . ALA A 1 101 ? -14.476 -1.500 9.713 1.00 54.44 101 ALA A N 1
ATOM 768 C CA . ALA A 1 101 ? -14.915 -2.755 10.327 1.00 54.44 101 ALA A CA 1
ATOM 769 C C . ALA A 1 101 ? -14.527 -2.846 11.817 1.00 54.44 101 ALA A C 1
ATOM 771 O O . ALA A 1 101 ? -15.341 -3.246 12.648 1.00 54.44 101 ALA A O 1
ATOM 772 N N . GLN A 1 102 ? -13.304 -2.450 12.192 1.00 52.97 102 GLN A N 1
ATOM 773 C CA . GLN A 1 102 ? -12.861 -2.462 13.593 1.00 52.97 102 GLN A CA 1
ATOM 774 C C . GLN A 1 102 ? -13.473 -1.343 14.438 1.00 52.97 102 GLN A C 1
ATOM 776 O O . GLN A 1 102 ? -13.803 -1.594 15.589 1.00 52.97 102 GLN A O 1
ATOM 781 N N . ASP A 1 103 ? -13.678 -0.149 13.894 1.00 60.78 103 ASP A N 1
ATOM 782 C CA . ASP A 1 103 ? -14.388 0.964 14.536 1.00 60.78 103 ASP A CA 1
ATOM 783 C C . ASP A 1 103 ? -15.888 0.682 14.597 1.00 60.78 103 ASP A C 1
ATOM 785 O O . ASP A 1 103 ? -16.511 1.113 15.559 1.00 60.78 103 ASP A O 1
ATOM 789 N N . GLU A 1 104 ? -16.486 -0.075 13.668 1.00 66.38 104 GLU A N 1
ATOM 790 C CA . GLU A 1 104 ? -17.875 -0.540 13.810 1.00 66.38 104 GLU A CA 1
ATOM 791 C C . GLU A 1 104 ? -17.989 -1.591 14.926 1.00 66.38 104 GLU A C 1
ATOM 793 O O . GLU A 1 104 ? -18.846 -1.471 15.805 1.00 66.38 104 GLU A O 1
ATOM 798 N N . ILE A 1 105 ? -17.055 -2.548 14.996 1.00 68.00 105 ILE A N 1
ATOM 799 C CA . ILE A 1 105 ? -16.960 -3.501 16.116 1.00 68.00 105 ILE A CA 1
ATOM 800 C C . ILE A 1 105 ? -16.695 -2.771 17.444 1.00 68.00 105 ILE A C 1
ATOM 802 O O . ILE A 1 105 ? -17.314 -3.084 18.462 1.00 68.00 105 ILE A O 1
ATOM 806 N N . HIS A 1 106 ? -15.800 -1.784 17.464 1.00 71.19 106 HIS A N 1
ATOM 807 C CA . HIS A 1 106 ? -15.449 -1.014 18.661 1.00 71.19 106 HIS A CA 1
ATOM 808 C C . HIS A 1 106 ? -16.574 -0.068 19.090 1.00 71.19 106 HIS A C 1
ATOM 810 O O . HIS A 1 106 ? -16.838 0.079 20.283 1.00 71.19 106 HIS A O 1
ATOM 816 N N . SER A 1 107 ? -17.295 0.523 18.135 1.00 76.12 107 SER A N 1
ATOM 817 C CA . SER A 1 107 ? -18.492 1.331 18.393 1.00 76.12 107 SER A CA 1
ATOM 818 C C . SER A 1 107 ? -19.623 0.474 18.948 1.00 76.12 107 SER A C 1
ATOM 820 O O . SER A 1 107 ? -20.263 0.874 19.920 1.00 76.12 107 SER A O 1
ATOM 822 N N . ARG A 1 108 ? -19.813 -0.743 18.422 1.00 80.88 108 ARG A N 1
ATOM 823 C CA . ARG A 1 108 ? -20.783 -1.705 18.954 1.00 80.88 108 ARG A CA 1
ATOM 824 C C . ARG A 1 108 ? -20.441 -2.120 20.386 1.00 80.88 108 ARG A C 1
ATOM 826 O O . ARG A 1 108 ? -21.309 -2.067 21.250 1.00 80.88 108 ARG A O 1
ATOM 833 N N . LYS A 1 109 ? -19.168 -2.413 20.675 1.00 87.00 109 LYS A N 1
ATOM 834 C CA . LYS A 1 109 ? -18.706 -2.717 22.042 1.00 87.00 109 LYS A CA 1
ATOM 835 C C . LYS A 1 109 ? -18.881 -1.542 23.009 1.00 87.00 109 LYS A C 1
ATOM 837 O O . LYS A 1 109 ? -19.260 -1.754 24.158 1.00 87.00 109 LYS A O 1
ATOM 842 N N . ARG A 1 110 ? -18.649 -0.296 22.570 1.00 81.12 110 ARG A N 1
ATOM 843 C CA . ARG A 1 110 ? -18.953 0.895 23.388 1.00 81.12 110 ARG A CA 1
ATOM 844 C C . ARG A 1 110 ? -20.445 1.025 23.668 1.00 81.12 110 ARG A C 1
ATOM 846 O O . ARG A 1 110 ? -20.802 1.324 24.801 1.00 81.12 110 ARG A O 1
ATOM 853 N N . ALA A 1 111 ? -21.300 0.798 22.673 1.00 87.31 111 ALA A N 1
ATOM 854 C CA . ALA A 1 111 ? -22.748 0.842 22.861 1.00 87.31 111 ALA A CA 1
ATOM 855 C C . ALA A 1 111 ? -23.223 -0.234 23.854 1.00 87.31 111 ALA A C 1
ATOM 857 O O . ALA A 1 111 ? -23.998 0.068 24.756 1.00 87.31 111 ALA A O 1
ATOM 858 N N . GLU A 1 112 ? -22.700 -1.458 23.753 1.00 89.38 112 GLU A N 1
ATOM 859 C CA . GLU A 1 112 ? -22.996 -2.546 24.695 1.00 89.38 112 GLU A CA 1
ATOM 860 C C . GLU A 1 112 ? -22.556 -2.208 26.125 1.00 89.38 112 GLU A C 1
ATOM 862 O O . GLU A 1 112 ? -23.327 -2.404 27.064 1.00 89.38 112 GLU A O 1
ATOM 867 N N . TYR A 1 113 ? -21.364 -1.627 26.297 1.00 86.75 113 TYR A N 1
ATOM 868 C CA . TYR A 1 113 ? -20.894 -1.178 27.608 1.00 86.75 113 TYR A CA 1
ATOM 869 C C . TYR A 1 113 ? -21.799 -0.090 28.203 1.00 86.75 113 TYR A C 1
ATOM 871 O O . TYR A 1 113 ? -22.157 -0.160 29.375 1.00 86.75 113 TYR A O 1
ATOM 879 N N . GLN A 1 114 ? -22.225 0.888 27.397 1.00 92.44 114 GLN A N 1
ATOM 880 C CA . GLN A 1 114 ? -23.153 1.930 27.853 1.00 92.44 114 GLN A CA 1
ATOM 881 C C . GLN A 1 114 ? -24.503 1.339 28.283 1.00 92.44 114 GLN A C 1
ATOM 883 O O . GLN A 1 114 ? -25.035 1.712 29.325 1.00 92.44 114 GLN A O 1
ATOM 888 N N . ILE A 1 115 ? -25.034 0.365 27.537 1.00 93.44 115 ILE A N 1
ATOM 889 C CA . ILE A 1 115 ? -26.269 -0.343 27.908 1.00 93.44 115 ILE A CA 1
ATOM 890 C C . ILE A 1 115 ? -26.105 -1.095 29.234 1.00 93.44 115 ILE A C 1
ATOM 892 O O . ILE A 1 115 ? -27.014 -1.070 30.061 1.00 93.44 115 ILE A O 1
ATOM 896 N N . GLN A 1 116 ? -24.958 -1.736 29.469 1.00 93.56 116 GLN A N 1
ATOM 897 C CA . GLN A 1 116 ? -24.685 -2.409 30.742 1.00 93.56 116 GLN A CA 1
ATOM 898 C C . GLN A 1 116 ? -24.631 -1.427 31.915 1.00 93.56 116 GLN A C 1
ATOM 900 O O . GLN A 1 116 ? -25.232 -1.694 32.950 1.00 93.56 116 GLN A O 1
ATOM 905 N N . GLN A 1 117 ? -23.978 -0.275 31.746 1.00 90.38 117 GLN A N 1
ATOM 906 C CA . GLN A 1 117 ? -23.925 0.758 32.786 1.00 90.38 117 GLN A CA 1
ATOM 907 C C . GLN A 1 117 ? -25.320 1.301 33.125 1.00 90.38 117 GLN A C 1
ATOM 909 O O . GLN A 1 117 ? -25.649 1.455 34.298 1.00 90.38 117 GLN A O 1
ATOM 914 N N . MET A 1 118 ? -26.172 1.518 32.116 1.00 92.19 118 MET A N 1
ATOM 915 C CA . MET A 1 118 ? -27.559 1.941 32.346 1.00 92.19 118 MET A CA 1
ATOM 916 C C . MET A 1 118 ? -28.372 0.891 33.116 1.00 92.19 118 MET A C 1
ATOM 918 O O . MET A 1 118 ? -29.143 1.258 33.998 1.00 92.19 118 MET A O 1
ATOM 922 N N . ARG A 1 119 ? -28.181 -0.407 32.834 1.00 93.25 119 ARG A N 1
ATOM 923 C CA . ARG A 1 119 ? -28.854 -1.484 33.584 1.00 93.25 119 ARG A CA 1
ATOM 924 C C . ARG A 1 119 ? -28.424 -1.529 35.047 1.00 93.25 119 ARG A C 1
ATOM 926 O O . ARG A 1 119 ? -29.282 -1.609 35.914 1.00 93.25 119 ARG A O 1
ATOM 933 N N . LEU A 1 120 ? -27.124 -1.407 35.315 1.00 91.50 120 LEU A N 1
ATOM 934 C CA . LEU A 1 120 ? -26.604 -1.386 36.687 1.00 91.50 120 LEU A CA 1
ATOM 935 C C . LEU A 1 120 ? -27.154 -0.202 37.494 1.00 91.50 120 LEU A C 1
ATOM 937 O O . LEU A 1 120 ? -27.452 -0.340 38.678 1.00 91.50 120 LEU A O 1
ATOM 941 N N . GLN A 1 121 ? -27.316 0.959 36.854 1.00 91.06 121 GLN A N 1
ATOM 942 C CA . GLN A 1 121 ? -27.925 2.117 37.502 1.00 91.06 121 GLN A CA 1
ATOM 943 C C . GLN A 1 121 ? -29.407 1.872 37.816 1.00 91.06 121 GLN A C 1
ATOM 945 O O . GLN A 1 121 ? -29.843 2.159 38.926 1.00 91.06 121 GLN A O 1
ATOM 950 N N . GLN A 1 122 ? -30.155 1.288 36.875 1.00 92.25 122 GLN A N 1
ATOM 951 C CA . GLN A 1 122 ? -31.562 0.952 37.085 1.00 92.25 122 GLN A CA 1
ATOM 952 C C . GLN A 1 122 ? -31.741 -0.032 38.248 1.00 92.25 122 GLN A C 1
ATOM 954 O O . GLN A 1 122 ? -32.584 0.210 39.102 1.00 92.25 122 GLN A O 1
ATOM 959 N N . GLU A 1 123 ? -30.917 -1.083 38.322 1.00 88.94 123 GLU A N 1
ATOM 960 C CA . GLU A 1 123 ? -30.947 -2.069 39.412 1.00 88.94 123 GLU A CA 1
ATOM 961 C C . GLU A 1 123 ? -30.703 -1.418 40.786 1.00 88.94 123 GLU A C 1
ATOM 963 O O . GLU A 1 123 ? -31.427 -1.699 41.744 1.00 88.94 123 GLU A O 1
ATOM 968 N N . SER A 1 124 ? -29.737 -0.495 40.866 1.00 87.62 124 SER A N 1
ATOM 969 C CA . SER A 1 124 ? -29.444 0.289 42.076 1.00 87.62 124 SER A CA 1
ATOM 970 C C . SER A 1 124 ? -30.635 1.136 42.529 1.00 87.62 124 SER A C 1
ATOM 972 O O . SER A 1 124 ? -30.922 1.219 43.725 1.00 87.62 124 SER A O 1
ATOM 974 N N . ASP A 1 125 ? -31.350 1.745 41.584 1.00 83.50 125 ASP A N 1
ATOM 975 C CA . ASP A 1 125 ? -32.487 2.605 41.895 1.00 83.50 125 ASP A CA 1
ATOM 976 C C . ASP A 1 125 ? -33.722 1.782 42.313 1.00 83.50 125 ASP A C 1
ATOM 978 O O . ASP A 1 125 ? -34.355 2.132 43.308 1.00 83.50 125 ASP A O 1
ATOM 982 N N . THR A 1 126 ? -33.982 0.621 41.693 1.00 81.81 126 THR A N 1
ATOM 983 C CA . THR A 1 126 ? -35.012 -0.325 42.181 1.00 81.81 126 THR A CA 1
ATOM 984 C C . THR A 1 126 ? -34.718 -0.849 43.586 1.00 81.81 126 THR A C 1
ATOM 986 O O . THR A 1 126 ? -35.625 -0.929 44.407 1.00 81.81 126 THR A O 1
ATOM 989 N N . SER A 1 127 ? -33.455 -1.146 43.914 1.00 76.69 127 SER A N 1
ATOM 990 C CA . SER A 1 127 ? -33.094 -1.612 45.262 1.00 76.69 127 SER A CA 1
ATOM 991 C C . SER A 1 127 ? -33.336 -0.542 46.335 1.00 76.69 127 SER A C 1
ATOM 993 O O . SER A 1 127 ? -33.680 -0.858 47.476 1.00 76.69 127 SER A O 1
ATOM 995 N N . LYS A 1 128 ? -33.189 0.744 45.995 1.00 75.75 128 LYS A N 1
ATOM 996 C CA . LYS A 1 128 ? -33.541 1.837 46.913 1.00 75.75 128 LYS A CA 1
ATOM 997 C C . LYS A 1 128 ? -35.049 1.959 47.101 1.00 75.75 128 LYS A C 1
ATOM 999 O O . LYS A 1 128 ? -35.475 2.227 48.219 1.00 75.75 128 LYS A O 1
ATOM 1004 N N . GLU A 1 129 ? -35.837 1.768 46.045 1.00 72.19 129 GLU A N 1
ATOM 1005 C CA . GLU A 1 129 ? -37.300 1.790 46.143 1.00 72.19 129 GLU A CA 1
ATOM 1006 C C . GLU A 1 129 ? -37.832 0.641 47.008 1.00 72.19 129 GLU A C 1
ATOM 1008 O O . GLU A 1 129 ? -38.667 0.890 47.874 1.00 72.19 129 GLU A O 1
ATOM 1013 N N . GLU A 1 130 ? -37.298 -0.576 46.865 1.00 68.38 130 GLU A N 1
ATOM 1014 C CA . GLU A 1 130 ? -37.676 -1.715 47.719 1.00 68.38 130 GLU A CA 1
ATOM 1015 C C . GLU A 1 130 ? -37.396 -1.434 49.205 1.00 68.38 130 GLU A C 1
ATOM 1017 O O . GLU A 1 130 ? -38.284 -1.597 50.039 1.00 68.38 130 GLU A O 1
ATOM 1022 N N . ASN A 1 131 ? -36.224 -0.876 49.536 1.00 70.12 131 ASN A N 1
ATOM 1023 C CA . ASN A 1 131 ? -35.905 -0.488 50.917 1.00 70.12 131 ASN A CA 1
ATOM 1024 C C . ASN A 1 131 ? -36.846 0.597 51.483 1.00 70.12 131 ASN A C 1
ATOM 1026 O O . ASN A 1 131 ? -37.074 0.647 52.691 1.00 70.12 131 ASN A O 1
ATOM 1030 N N . ILE A 1 132 ? -37.386 1.487 50.640 1.00 73.50 132 ILE A N 1
ATOM 1031 C CA . ILE A 1 132 ? -38.362 2.500 51.074 1.00 73.50 132 ILE A CA 1
ATOM 1032 C C . ILE A 1 132 ? -39.726 1.854 51.336 1.00 73.50 132 ILE A C 1
ATOM 1034 O O . ILE A 1 132 ? -40.386 2.210 52.311 1.00 73.50 132 ILE A O 1
ATOM 1038 N N . VAL A 1 133 ? -40.152 0.913 50.490 1.00 71.62 133 VAL A N 1
ATOM 1039 C CA . VAL A 1 133 ? -41.430 0.207 50.662 1.00 71.62 133 VAL A CA 1
ATOM 1040 C C . VAL A 1 133 ? -41.422 -0.630 51.941 1.00 71.62 133 VAL A C 1
ATOM 1042 O O . VAL A 1 133 ? -42.380 -0.543 52.711 1.00 71.62 133 VAL A O 1
ATOM 1045 N N . ASP A 1 134 ? -40.332 -1.346 52.223 1.00 68.50 134 ASP A N 1
ATOM 1046 C CA . ASP A 1 134 ? -40.181 -2.119 53.463 1.00 68.50 134 ASP A CA 1
ATOM 1047 C C . ASP A 1 134 ? -40.222 -1.207 54.704 1.00 68.50 134 ASP A C 1
ATOM 1049 O O . ASP A 1 134 ? -40.962 -1.466 55.653 1.00 68.50 134 ASP A O 1
ATOM 1053 N N . ALA A 1 135 ? -39.542 -0.054 54.663 1.00 67.19 135 ALA A N 1
ATOM 1054 C CA . ALA A 1 135 ? -39.570 0.919 55.759 1.00 67.19 135 ALA A CA 1
ATOM 1055 C C . ALA A 1 135 ? -40.960 1.554 56.002 1.00 67.19 135 ALA A C 1
ATOM 1057 O O . ALA A 1 135 ? -41.260 1.998 57.115 1.00 67.19 135 ALA A O 1
ATOM 1058 N N . ILE A 1 136 ? -41.819 1.627 54.978 1.00 70.75 136 ILE A N 1
ATOM 1059 C CA . ILE A 1 136 ? -43.204 2.113 55.112 1.00 70.75 136 ILE A CA 1
ATOM 1060 C C . ILE A 1 136 ? -44.122 1.018 55.675 1.00 70.75 136 ILE A C 1
ATOM 1062 O O . ILE A 1 136 ? -45.034 1.331 56.444 1.00 70.75 136 ILE A O 1
ATOM 1066 N N . MET A 1 137 ? -43.888 -0.250 55.320 1.00 61.16 137 MET A N 1
ATOM 1067 C CA . MET A 1 137 ? -44.670 -1.389 55.818 1.00 61.16 137 MET A CA 1
ATOM 1068 C C . MET A 1 137 ? -44.497 -1.578 57.335 1.00 61.16 137 MET A C 1
ATOM 1070 O O . MET A 1 137 ? -45.491 -1.790 58.028 1.00 61.16 137 MET A O 1
ATOM 1074 N N . ASP A 1 138 ? -43.285 -1.392 57.867 1.00 60.56 138 ASP A N 1
ATOM 1075 C CA . ASP A 1 138 ? -43.007 -1.545 59.305 1.00 60.56 138 ASP A CA 1
ATOM 1076 C C . ASP A 1 138 ? -43.635 -0.436 60.175 1.00 60.56 138 ASP A C 1
ATOM 1078 O O . ASP A 1 138 ? -44.027 -0.677 61.316 1.00 60.56 138 ASP A O 1
ATOM 1082 N N . ASN A 1 139 ? -43.812 0.780 59.643 1.00 60.75 139 ASN A N 1
ATOM 1083 C CA . ASN A 1 139 ? -44.392 1.902 60.399 1.00 60.75 139 ASN A CA 1
ATOM 1084 C C . ASN A 1 139 ? -45.927 1.851 60.538 1.00 60.75 139 ASN A C 1
ATOM 1086 O O . ASN A 1 139 ? -46.495 2.630 61.303 1.00 60.75 139 ASN A O 1
ATOM 1090 N N . ASN A 1 140 ? -46.620 0.960 59.822 1.00 59.06 140 ASN A N 1
ATOM 1091 C CA . ASN A 1 140 ? -48.085 0.852 59.880 1.00 59.06 140 ASN A CA 1
ATOM 1092 C C . ASN A 1 140 ? -48.604 -0.234 60.837 1.00 59.06 140 ASN A C 1
ATOM 1094 O O . ASN A 1 140 ? -49.817 -0.365 60.990 1.00 59.06 140 ASN A O 1
ATOM 1098 N N . GLN A 1 141 ? -47.735 -0.995 61.509 1.00 56.88 141 GLN A N 1
ATOM 1099 C CA . GLN A 1 141 ? -48.177 -2.039 62.443 1.00 56.88 141 GLN A CA 1
ATOM 1100 C C . GLN A 1 141 ? -48.498 -1.543 63.865 1.00 56.88 141 GLN A C 1
ATOM 1102 O O . GLN A 1 141 ? -49.151 -2.273 64.605 1.00 56.88 141 GLN A O 1
ATOM 1107 N N . ASP A 1 142 ? -48.140 -0.308 64.234 1.00 56.00 142 ASP A N 1
ATOM 1108 C CA . ASP A 1 142 ? -48.205 0.153 65.636 1.00 56.00 142 ASP A CA 1
ATOM 1109 C C . ASP A 1 142 ? -49.392 1.087 65.968 1.00 56.00 142 ASP A C 1
ATOM 1111 O O . ASP A 1 142 ? -49.481 1.639 67.061 1.00 56.00 142 ASP A O 1
ATOM 1115 N N . THR A 1 143 ? -50.344 1.286 65.047 1.00 57.22 143 THR A N 1
ATOM 1116 C CA . THR A 1 143 ? -51.484 2.210 65.264 1.00 57.22 143 THR A CA 1
ATOM 1117 C C . THR A 1 143 ? -52.819 1.537 65.592 1.00 57.22 143 THR A C 1
ATOM 1119 O O . THR A 1 143 ? -53.839 2.218 65.677 1.00 57.22 143 THR A O 1
ATOM 1122 N N . THR A 1 144 ? -52.841 0.226 65.863 1.00 58.09 144 THR A N 1
ATOM 1123 C CA . THR A 1 144 ? -54.100 -0.511 66.099 1.00 58.09 144 THR A CA 1
ATOM 1124 C C . THR A 1 144 ? -54.179 -1.158 67.481 1.00 58.09 144 THR A C 1
ATOM 1126 O O . THR A 1 144 ? -54.448 -2.348 67.587 1.00 58.09 144 THR A O 1
ATOM 1129 N N . THR A 1 145 ? -53.949 -0.416 68.570 1.00 57.84 145 THR A N 1
ATOM 1130 C CA . THR A 1 145 ? -54.432 -0.826 69.909 1.00 57.84 145 THR A CA 1
ATOM 1131 C C . THR A 1 145 ? -54.598 0.384 70.836 1.00 57.84 145 THR A C 1
ATOM 1133 O O . THR A 1 145 ? -53.786 0.648 71.717 1.00 57.84 145 THR A O 1
ATOM 1136 N N . GLN A 1 146 ? -55.673 1.144 70.647 1.00 51.19 146 GLN A N 1
ATOM 1137 C CA . GLN A 1 146 ? -56.247 1.967 71.714 1.00 51.19 146 GLN A CA 1
ATOM 1138 C C . GLN A 1 146 ? -57.727 1.615 71.801 1.00 51.19 146 GLN A C 1
ATOM 1140 O O . GLN A 1 146 ? -58.595 2.342 71.322 1.00 51.19 146 GLN A O 1
ATOM 1145 N N . ASP A 1 147 ? -57.996 0.442 72.370 1.00 56.56 147 ASP A N 1
ATOM 1146 C CA . ASP A 1 147 ? -59.346 0.086 72.768 1.00 56.56 147 ASP A CA 1
ATOM 1147 C C . ASP A 1 147 ? -59.685 0.817 74.067 1.00 56.56 147 ASP A C 1
ATOM 1149 O O . ASP A 1 147 ? -58.974 0.764 75.071 1.00 56.56 147 ASP A O 1
ATOM 1153 N N . PHE A 1 148 ? -60.777 1.562 73.957 1.00 60.53 148 PHE A N 1
ATOM 1154 C CA . PHE A 1 148 ? -61.487 2.297 74.983 1.00 60.53 148 PHE A CA 1
ATOM 1155 C C . PHE A 1 148 ? -61.849 1.399 76.177 1.00 60.53 148 PHE A C 1
ATOM 1157 O O . PHE A 1 148 ? -62.635 0.465 76.025 1.00 60.53 148 PHE A O 1
ATOM 1164 N N . GLU A 1 149 ? -61.387 1.754 77.376 1.00 54.88 149 GLU A N 1
ATOM 1165 C CA . GLU A 1 149 ? -62.065 1.383 78.623 1.00 54.88 149 GLU A CA 1
ATOM 1166 C C . GLU A 1 149 ? -62.920 2.572 79.090 1.00 54.88 149 GLU A C 1
ATOM 1168 O O . GLU A 1 149 ? -62.424 3.691 79.248 1.00 54.88 149 GLU A O 1
ATOM 1173 N N . TYR A 1 150 ? -64.223 2.308 79.226 1.00 60.44 150 TYR A N 1
ATOM 1174 C CA . TYR A 1 150 ? -65.279 3.200 79.717 1.00 60.44 150 TYR A CA 1
ATOM 1175 C C . TYR A 1 150 ? -65.586 2.911 81.187 1.00 60.44 150 TYR A C 1
ATOM 1177 O O . TYR A 1 150 ? -65.595 1.713 81.553 1.00 60.44 150 TYR A O 1
#

Foldseek 3Di:
DDDDDDDDDDDDDDDPDPVPPDDPDQDPQDADDPQFDDDPRHTPGHDPDDLLNQLLVQLLCVLVVRRRDDPVCCVPPPSSVNSNVSNVVNNVSVPPPVCVVVVVVVVVVVVVVVVVVVVVVVVVVVVVVVVVVVVVVVVPPPPPDDDDDD

Sequence (150 aa):
MNKIVKYTLFSVIAISVIGGCSRRSGGLSTPCQPGMYCYKKINFGASKGKSFEQGVRDGCKTGEGVFTKDYYSSGRDKNYQDGWILGHSKCKQQLPNEGTAQDEIHSRKRAEYQIQQMRLQQESDTSKEENIVDAIMDNNQDTTTQDFEY

Secondary structure (DSSP, 8-state):
---------------------------------TTEEEETTEEEEE---HHHHHHHHHHHHHHTT-----HHHHHH-HHHHHHHHHHHHHHHTTS--HHHHHHHHHHHHHHHHHHHHHHHHHHHHHHHHHHHHHHHHHTTSSS---PPP-

Radius of gyration: 37.36 Å; chains: 1; bounding box: 108×64×101 Å